Protein AF-A0A9Q0SZF5-F1 (afdb_monomer_lite)

Secondary structure (DSSP, 8-state):
-THHHH-TTHHHHHHHHHHHHHHHHHHHHHHT-------TTTTHHHHHHHHHHHHHHHHHHHHHHHHHTT-HHHHHHHHHHHHHHHHHHHHHHHHHHHHHHS--HHHHHHHHHHHHHHT-HHHHHHHHHHHTS-GGGS-HHHHHHHHHHT--S--

InterPro domains:
  IPR003864 CSC1/OSCA1-like, 7TM region [PF02714] (1-66)
  IPR045122 Calcium permeable stress-gated cation channel 1-like [PTHR13018] (1-139)

Organism: NCBI:txid2511006

Radius of gyration: 25.07 Å; chains: 1; bounding box: 50×32×69 Å

Foldseek 3Di:
DQCCVVPVVVVVVVVVVVVVVVVVVVVCVPPPDDDPDDLPCLCVLVVVVVVLVVVLVNLVVQLVVCVVVVNNVSSVVSVVVNVVSVVVNVVCCVPPVVVSVDDDPVVVVVVVVVCVVVVNVVVVVVCVVQVPPDPVPHDPVVVVVVVVVPDPPDD

Sequence (155 aa):
MVYAVVAPLLLPFLVGYFYLGYVVYVNQIEDVYETAYDTCGQYWPYVHHYIFIGIILMQITMIGLFGLKSKPSASIATIPLLLLTIMFNEYCKIRFLPTFRHYSVKDAVEHDEQDRNFGEMEINCENARIAYCQPTLQPPNFMASKSTSSQPLVS

pLDDT: mean 88.18, std 13.11, range [37.47, 98.06]

Structure (mmCIF, N/CA/C/O backbone):
data_AF-A0A9Q0SZF5-F1
#
_entry.id   AF-A0A9Q0SZF5-F1
#
loop_
_atom_site.group_PDB
_atom_site.id
_atom_site.type_symbol
_atom_site.label_atom_id
_atom_site.label_alt_id
_atom_site.label_comp_id
_atom_site.label_asym_id
_atom_site.label_entity_id
_atom_site.label_seq_id
_atom_site.pdbx_PDB_ins_code
_atom_site.Cartn_x
_atom_site.Cartn_y
_atom_site.Cartn_z
_atom_site.occupancy
_atom_site.B_iso_or_equiv
_atom_site.auth_seq_id
_atom_site.auth_comp_id
_atom_site.auth_asym_id
_atom_site.auth_atom_id
_atom_site.pdbx_PDB_model_num
ATOM 1 N N . MET A 1 1 ? -14.153 3.310 7.477 1.00 89.25 1 MET A N 1
ATOM 2 C CA . MET A 1 1 ? -13.682 2.674 8.729 1.00 89.25 1 MET A CA 1
ATOM 3 C C . MET A 1 1 ? -14.536 3.059 9.929 1.00 89.25 1 MET A C 1
ATOM 5 O O . MET A 1 1 ? -15.193 2.180 10.457 1.00 89.25 1 MET A O 1
ATOM 9 N N . VAL A 1 2 ? -14.649 4.342 10.295 1.00 92.50 2 VAL A N 1
ATOM 10 C CA . VAL A 1 2 ? -15.458 4.815 11.448 1.00 92.50 2 VAL A CA 1
ATOM 11 C C . VAL A 1 2 ? -16.880 4.222 11.509 1.00 92.50 2 VAL A C 1
ATOM 13 O O . VAL A 1 2 ? -17.267 3.630 12.515 1.00 92.50 2 VAL A O 1
ATOM 16 N N . TYR A 1 3 ? -17.648 4.308 10.417 1.00 92.25 3 TYR A N 1
ATOM 17 C CA . TYR A 1 3 ? -19.032 3.816 10.381 1.00 92.25 3 TYR A CA 1
ATOM 18 C C . TYR A 1 3 ? -19.181 2.292 10.459 1.00 92.25 3 TYR A C 1
ATOM 20 O O . TYR A 1 3 ? -20.285 1.826 10.718 1.00 92.25 3 TYR A O 1
ATOM 28 N N . ALA A 1 4 ? -18.106 1.513 10.303 1.00 91.50 4 ALA A N 1
ATOM 29 C CA . ALA A 1 4 ? -18.177 0.053 10.393 1.00 91.50 4 ALA A CA 1
ATOM 30 C C . ALA A 1 4 ? -18.668 -0.419 11.775 1.00 91.50 4 ALA A C 1
ATOM 32 O O . ALA A 1 4 ? -19.382 -1.411 11.866 1.00 91.50 4 ALA A O 1
ATOM 33 N N . VAL A 1 5 ? -18.330 0.321 12.840 1.00 87.06 5 VAL A N 1
ATOM 34 C CA . VAL A 1 5 ? -18.769 0.026 14.219 1.00 87.06 5 VAL A CA 1
ATOM 35 C C . VAL A 1 5 ? -20.175 0.563 14.496 1.00 87.06 5 VAL A C 1
ATOM 37 O O . VAL A 1 5 ? -20.917 -0.006 15.292 1.00 87.06 5 VAL A O 1
ATOM 40 N N . VAL A 1 6 ? -20.544 1.678 13.859 1.00 89.62 6 VAL A N 1
ATOM 41 C CA . VAL A 1 6 ? -21.807 2.387 14.124 1.00 89.62 6 VAL A CA 1
ATOM 42 C C . VAL A 1 6 ? -22.972 1.777 13.341 1.00 89.62 6 VAL A C 1
ATOM 44 O O . VAL A 1 6 ? -24.056 1.607 13.891 1.00 89.62 6 VAL A O 1
ATOM 47 N N . ALA A 1 7 ? -22.750 1.446 12.069 1.00 92.75 7 ALA A N 1
ATOM 48 C CA . ALA A 1 7 ? -23.762 0.982 11.127 1.00 92.75 7 ALA A CA 1
ATOM 49 C C . ALA A 1 7 ? -23.206 -0.186 10.285 1.00 92.75 7 ALA A C 1
ATOM 51 O O . ALA A 1 7 ? -22.838 0.003 9.123 1.00 92.75 7 ALA A O 1
ATOM 52 N N . PRO A 1 8 ? -23.144 -1.410 10.840 1.00 90.50 8 PRO A N 1
ATOM 53 C CA . PRO A 1 8 ? -22.522 -2.555 10.168 1.00 90.50 8 PRO A CA 1
ATOM 54 C C . PRO A 1 8 ? -23.247 -2.966 8.880 1.00 90.50 8 PRO A C 1
ATOM 56 O O . PRO A 1 8 ? -22.621 -3.495 7.966 1.00 90.50 8 PRO A O 1
ATOM 59 N N . LEU A 1 9 ? -24.545 -2.661 8.765 1.00 94.69 9 LEU A N 1
ATOM 60 C CA . LEU A 1 9 ? -25.339 -2.918 7.560 1.00 94.69 9 LEU A CA 1
ATOM 61 C C . LEU A 1 9 ? -24.834 -2.159 6.323 1.00 94.69 9 LEU A C 1
ATOM 63 O O . LEU A 1 9 ? -25.163 -2.559 5.216 1.00 94.69 9 LEU A O 1
ATOM 67 N N . LEU A 1 10 ? -24.015 -1.113 6.482 1.00 95.12 10 LEU A N 1
ATOM 68 C CA . LEU A 1 10 ? -23.400 -0.384 5.367 1.00 95.12 10 LEU A CA 1
ATOM 69 C C . LEU A 1 10 ? -22.269 -1.180 4.688 1.00 95.12 10 LEU A C 1
ATOM 71 O O . LEU A 1 10 ? -22.007 -0.987 3.502 1.00 95.12 10 LEU A O 1
ATOM 75 N N . LEU A 1 11 ? -21.608 -2.089 5.414 1.00 93.38 11 LEU A N 1
ATOM 76 C CA . LEU A 1 11 ? -20.483 -2.872 4.897 1.00 93.38 11 LEU A CA 1
ATOM 77 C C . LEU A 1 11 ? -20.829 -3.752 3.687 1.00 93.38 11 LEU A C 1
ATOM 79 O O . LEU A 1 11 ? -20.097 -3.652 2.705 1.00 93.38 11 LEU A O 1
ATOM 83 N N . PRO A 1 12 ? -21.900 -4.574 3.680 1.00 95.62 12 PRO A N 1
ATOM 84 C CA . PRO A 1 12 ? -22.223 -5.396 2.510 1.00 95.62 12 PRO A CA 1
ATOM 85 C C . PRO A 1 12 ? -22.488 -4.560 1.250 1.00 95.62 12 PRO A C 1
ATOM 87 O O . PRO A 1 12 ? -22.055 -4.950 0.168 1.00 95.62 12 PRO A O 1
ATOM 90 N N . PHE A 1 13 ? -23.110 -3.381 1.378 1.00 96.31 13 PHE A N 1
ATOM 91 C CA . PHE A 1 13 ? -23.296 -2.469 0.242 1.00 96.31 13 PHE A CA 1
ATOM 92 C C . PHE A 1 13 ? -21.961 -1.923 -0.279 1.00 96.31 13 PHE A C 1
ATOM 94 O O . PHE A 1 13 ? -21.744 -1.890 -1.488 1.00 96.31 13 PHE A O 1
ATOM 101 N N . LEU A 1 14 ? -21.041 -1.544 0.617 1.00 96.00 14 LEU A N 1
ATOM 102 C CA . LEU A 1 14 ? -19.696 -1.100 0.234 1.00 96.00 14 LEU A CA 1
ATOM 103 C C . LEU A 1 14 ? -18.894 -2.211 -0.445 1.00 96.00 14 LEU A C 1
ATOM 105 O O . LEU A 1 14 ? -18.210 -1.953 -1.429 1.00 96.00 14 LEU A O 1
ATOM 109 N N . VAL A 1 15 ? -18.976 -3.441 0.066 1.00 96.31 15 VAL A N 1
ATOM 110 C CA . VAL A 1 15 ? -18.305 -4.599 -0.538 1.00 96.31 15 VAL A CA 1
ATOM 111 C C . VAL A 1 15 ? -18.839 -4.842 -1.947 1.00 96.31 15 VAL A C 1
ATOM 113 O O . VAL A 1 15 ? -18.042 -4.994 -2.866 1.00 96.31 15 VAL A O 1
ATOM 116 N N . GLY A 1 16 ? -20.162 -4.800 -2.141 1.00 97.88 16 GLY A N 1
ATOM 117 C CA . GLY A 1 16 ? -20.767 -4.896 -3.472 1.00 97.88 16 GLY A CA 1
ATOM 118 C C . GLY A 1 16 ? -20.288 -3.790 -4.418 1.00 97.88 16 GLY A C 1
ATOM 119 O O . GLY A 1 16 ? -19.926 -4.073 -5.558 1.00 97.88 16 GLY A O 1
ATOM 120 N N . TYR A 1 17 ? -20.206 -2.549 -3.931 1.00 97.31 17 TYR A N 1
ATOM 121 C CA . TYR A 1 17 ? -19.671 -1.419 -4.693 1.00 97.31 17 TYR A CA 1
ATOM 122 C C . TYR A 1 17 ? -18.211 -1.637 -5.119 1.00 97.31 17 TYR A C 1
ATOM 124 O O . TYR A 1 17 ? -17.892 -1.506 -6.299 1.00 97.31 17 TYR A O 1
ATOM 132 N N . PHE A 1 18 ? -17.326 -2.008 -4.187 1.00 96.88 18 PHE A N 1
ATOM 133 C CA . PHE A 1 18 ? -15.916 -2.251 -4.502 1.00 96.88 18 PHE A CA 1
ATOM 134 C C . PHE A 1 18 ? -15.721 -3.464 -5.413 1.00 96.88 18 PHE A C 1
ATOM 136 O O . PHE A 1 18 ? -14.834 -3.434 -6.257 1.00 96.88 18 PHE A O 1
ATOM 143 N N . TYR A 1 19 ? -16.550 -4.501 -5.280 1.00 98.06 19 TYR A N 1
ATOM 144 C CA . TYR A 1 19 ? -16.503 -5.672 -6.153 1.00 98.06 19 TYR A CA 1
ATOM 145 C C . TYR A 1 19 ? -16.850 -5.317 -7.602 1.00 98.06 19 TYR A C 1
ATOM 147 O O . TYR A 1 19 ? -16.088 -5.634 -8.512 1.00 98.06 19 TYR A O 1
ATOM 155 N N . LEU A 1 20 ? -17.960 -4.607 -7.818 1.00 98.06 20 LEU A N 1
ATOM 156 C CA . LEU A 1 20 ? -18.336 -4.144 -9.156 1.00 98.06 20 LEU A CA 1
ATOM 157 C C . LEU A 1 20 ? -17.290 -3.180 -9.724 1.00 98.06 20 LEU A C 1
ATOM 159 O O . LEU A 1 20 ? -16.895 -3.317 -10.879 1.00 98.06 20 LEU A O 1
ATOM 163 N N . GLY A 1 21 ? -16.800 -2.251 -8.899 1.00 97.75 21 GLY A N 1
ATOM 164 C CA . GLY A 1 21 ? -15.722 -1.343 -9.279 1.00 97.75 21 GLY A CA 1
ATOM 165 C C . GLY A 1 21 ? -14.454 -2.087 -9.697 1.00 97.75 21 GLY A C 1
ATOM 166 O O . GLY A 1 21 ? -13.872 -1.744 -10.716 1.00 97.75 21 GLY A O 1
ATOM 167 N N . TYR A 1 22 ? -14.061 -3.135 -8.969 1.00 97.44 22 TYR A N 1
ATOM 168 C CA . TYR A 1 22 ? -12.905 -3.965 -9.307 1.00 97.44 22 TYR A CA 1
ATOM 169 C C . TYR A 1 22 ? -13.054 -4.629 -10.680 1.00 97.44 22 TYR A C 1
ATOM 171 O O . TYR A 1 22 ? -12.155 -4.500 -11.504 1.00 97.44 22 TYR A O 1
ATOM 179 N N . VAL A 1 23 ? -14.194 -5.275 -10.954 1.00 97.94 23 VAL A N 1
ATOM 180 C CA . VAL A 1 23 ? -14.441 -5.938 -12.248 1.00 97.94 23 VAL A CA 1
ATOM 181 C C . VAL A 1 23 ? -14.375 -4.936 -13.401 1.00 97.94 23 VAL A C 1
ATOM 183 O O . VAL A 1 23 ? -13.694 -5.182 -14.393 1.00 97.94 23 VAL A O 1
ATOM 186 N N . VAL A 1 24 ? -15.037 -3.785 -13.258 1.00 98.00 24 VAL A N 1
ATOM 187 C CA . VAL A 1 24 ? -15.032 -2.740 -14.292 1.00 98.00 24 VAL A CA 1
ATOM 188 C C . VAL A 1 24 ? -13.628 -2.174 -14.494 1.00 98.00 24 VAL A C 1
ATOM 190 O O . VAL A 1 24 ? -13.192 -2.021 -15.630 1.00 98.00 24 VAL A O 1
ATOM 193 N N . TYR A 1 25 ? -12.906 -1.880 -13.412 1.00 96.94 25 TYR A N 1
ATOM 194 C CA . TYR A 1 25 ? -11.594 -1.243 -13.499 1.00 96.94 25 TYR A CA 1
ATOM 195 C C . TYR A 1 25 ? -10.533 -2.177 -14.087 1.00 96.94 25 TYR A C 1
ATOM 197 O O . TYR A 1 25 ? -9.696 -1.724 -14.858 1.00 96.94 25 TYR A O 1
ATOM 205 N N . VAL A 1 26 ? -10.588 -3.479 -13.783 1.00 96.62 26 VAL A N 1
ATOM 206 C CA . VAL A 1 26 ? -9.716 -4.479 -14.422 1.00 96.62 26 VAL A CA 1
ATOM 207 C C . VAL A 1 26 ? -9.965 -4.520 -15.928 1.00 96.62 26 VAL A C 1
ATOM 209 O O . VAL A 1 26 ? -9.012 -4.407 -16.690 1.00 96.62 26 VAL A O 1
ATOM 212 N N . ASN A 1 27 ? -11.231 -4.573 -16.356 1.00 96.69 27 ASN A N 1
ATOM 213 C CA . ASN A 1 27 ? -11.565 -4.550 -17.781 1.00 96.69 27 ASN A CA 1
ATOM 214 C C . ASN A 1 27 ? -11.077 -3.260 -18.457 1.00 96.69 27 ASN A C 1
ATOM 216 O O . ASN A 1 27 ? -10.625 -3.277 -19.593 1.00 96.69 27 ASN A O 1
ATOM 220 N N . GLN A 1 28 ? -11.175 -2.116 -17.779 1.00 96.62 28 GLN A N 1
ATOM 221 C CA . GLN A 1 28 ? -10.691 -0.853 -18.334 1.00 96.62 28 GLN A CA 1
ATOM 222 C C . GLN A 1 28 ? -9.164 -0.800 -18.430 1.00 96.62 28 GLN A C 1
ATOM 224 O O . GLN A 1 28 ? -8.654 -0.238 -19.392 1.00 96.62 28 GLN A O 1
ATOM 229 N N . ILE A 1 29 ? -8.439 -1.362 -17.457 1.00 94.56 29 ILE A N 1
ATOM 230 C CA . ILE A 1 29 ? -6.974 -1.468 -17.518 1.00 94.56 29 ILE A CA 1
ATOM 231 C C . ILE A 1 29 ? -6.540 -2.342 -18.698 1.00 94.56 29 ILE A C 1
ATOM 233 O O . ILE A 1 29 ? -5.541 -2.026 -19.332 1.00 94.56 29 ILE A O 1
ATOM 237 N N . GLU A 1 30 ? -7.271 -3.419 -18.986 1.00 93.88 30 GLU A N 1
ATOM 238 C CA . GLU A 1 30 ? -6.937 -4.340 -20.075 1.00 93.88 30 GLU A CA 1
ATOM 239 C C . GLU A 1 30 ? -7.272 -3.761 -21.458 1.00 93.88 30 GLU A C 1
ATOM 241 O O . GLU A 1 30 ? -6.426 -3.781 -22.349 1.00 93.88 30 GLU A O 1
ATOM 246 N N . ASP A 1 31 ? -8.472 -3.196 -21.625 1.00 94.75 31 ASP A N 1
ATOM 247 C CA . ASP A 1 31 ? -8.993 -2.848 -22.954 1.00 94.75 31 ASP A CA 1
ATOM 248 C C . ASP A 1 31 ? -8.835 -1.368 -23.340 1.00 94.75 31 ASP A C 1
ATOM 250 O O . ASP A 1 31 ? -8.931 -1.025 -24.519 1.00 94.75 31 ASP A O 1
ATOM 254 N N . VAL A 1 32 ? -8.689 -0.457 -22.368 1.00 95.62 32 VAL A N 1
ATOM 255 C CA . VAL A 1 32 ? -8.882 0.988 -22.611 1.00 95.62 32 VAL A CA 1
ATOM 256 C C . VAL A 1 32 ? -7.720 1.852 -22.130 1.00 95.62 32 VAL A C 1
ATOM 258 O O . VAL A 1 32 ? -7.338 2.797 -22.821 1.00 95.62 32 VAL A O 1
ATOM 261 N N . TYR A 1 33 ? -7.184 1.604 -20.935 1.00 93.38 33 TYR A N 1
ATOM 262 C CA . TYR A 1 33 ? -6.186 2.482 -20.333 1.00 93.38 33 TYR A CA 1
ATOM 263 C C . TYR A 1 33 ? -4.765 2.120 -20.762 1.00 93.38 33 TYR A C 1
ATOM 265 O O . TYR A 1 33 ? -4.243 1.065 -20.419 1.00 93.38 33 TYR A O 1
ATOM 273 N N . GLU A 1 34 ? -4.092 3.060 -21.422 1.00 90.50 34 GLU A N 1
ATOM 274 C CA . GLU A 1 34 ? -2.663 2.955 -21.707 1.00 90.50 34 GLU A CA 1
ATOM 275 C C . GLU A 1 34 ? -1.835 3.485 -20.525 1.00 90.50 34 GLU A C 1
ATOM 277 O O . GLU A 1 34 ? -2.034 4.604 -20.037 1.00 90.50 34 GLU A O 1
ATOM 282 N N . THR A 1 35 ? -0.880 2.682 -20.051 1.00 86.56 35 THR A N 1
ATOM 283 C CA . THR A 1 35 ? -0.005 3.067 -18.936 1.00 86.56 35 THR A CA 1
ATOM 284 C C . THR A 1 35 ? 1.167 3.895 -19.457 1.00 86.56 35 THR A C 1
ATOM 286 O O . THR A 1 35 ? 2.179 3.357 -19.890 1.00 86.56 35 THR A O 1
ATOM 289 N N . ALA A 1 36 ? 1.045 5.223 -19.396 1.00 88.06 36 ALA A N 1
ATOM 290 C CA . ALA A 1 36 ? 2.096 6.137 -19.857 1.00 88.06 36 ALA A CA 1
ATOM 291 C C . ALA A 1 36 ? 3.349 6.149 -18.957 1.00 88.06 36 ALA A C 1
ATOM 293 O O . ALA A 1 36 ? 4.446 6.460 -19.421 1.00 88.06 36 ALA A O 1
ATOM 294 N N . TYR A 1 37 ? 3.186 5.835 -17.668 1.00 88.94 37 TYR A N 1
ATOM 295 C CA . TYR A 1 37 ? 4.267 5.832 -16.684 1.00 88.94 37 TYR A CA 1
ATOM 296 C C . TYR A 1 37 ? 4.134 4.637 -15.750 1.00 88.94 37 TYR A C 1
ATOM 298 O O . TYR A 1 37 ? 3.103 4.477 -15.094 1.00 88.94 37 TYR A O 1
ATOM 306 N N . ASP A 1 38 ? 5.202 3.853 -15.635 1.00 87.81 38 ASP A N 1
ATOM 307 C CA . ASP A 1 38 ? 5.317 2.842 -14.592 1.00 87.81 38 ASP A CA 1
ATOM 308 C C . ASP A 1 38 ? 6.021 3.439 -13.367 1.00 87.81 38 ASP A C 1
ATOM 310 O O . ASP A 1 38 ? 7.089 4.044 -13.458 1.00 87.81 38 ASP A O 1
ATOM 314 N N . THR A 1 39 ? 5.381 3.302 -12.210 1.00 88.25 39 THR A N 1
ATOM 315 C CA . THR A 1 39 ? 5.876 3.810 -10.922 1.00 88.25 39 THR A CA 1
ATOM 316 C C . THR A 1 39 ? 6.280 2.678 -9.984 1.00 88.25 39 THR A C 1
ATOM 318 O O . THR A 1 39 ? 6.638 2.942 -8.837 1.00 88.25 39 THR A O 1
ATOM 321 N N . CYS A 1 40 ? 6.195 1.419 -10.429 1.00 89.56 40 CYS A N 1
ATOM 322 C CA . CYS A 1 40 ? 6.602 0.224 -9.689 1.00 89.56 40 CYS A CA 1
ATOM 323 C C . CYS A 1 40 ? 6.029 0.158 -8.258 1.00 89.56 40 CYS 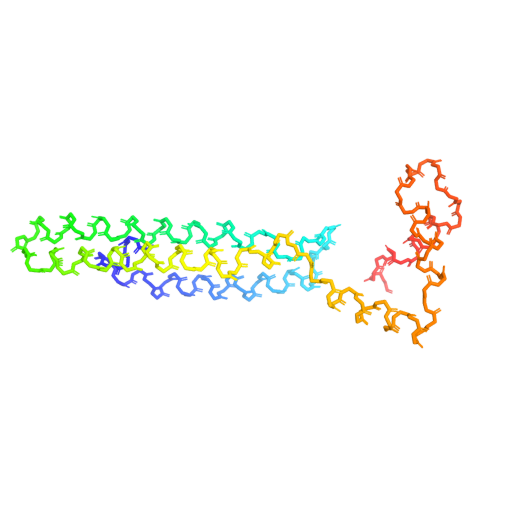A C 1
ATOM 325 O O . CYS A 1 40 ? 6.701 -0.254 -7.313 1.00 89.56 40 CYS A O 1
ATOM 327 N N . GLY A 1 41 ? 4.789 0.623 -8.063 1.00 90.56 41 GLY A N 1
ATOM 328 C CA . GLY A 1 41 ? 4.115 0.574 -6.763 1.00 90.56 41 GLY A CA 1
ATOM 329 C C . GLY A 1 41 ? 4.612 1.587 -5.721 1.00 90.56 41 GLY A C 1
ATOM 330 O O . GLY A 1 41 ? 4.252 1.469 -4.548 1.00 90.56 41 GLY A O 1
ATOM 331 N N . GLN A 1 42 ? 5.369 2.619 -6.113 1.00 91.88 42 GLN A N 1
ATOM 332 C CA . GLN A 1 42 ? 5.859 3.672 -5.205 1.00 91.88 42 GLN A CA 1
ATOM 333 C C . GLN A 1 42 ? 4.750 4.409 -4.430 1.00 91.88 42 GLN A C 1
ATOM 335 O O . GLN A 1 42 ? 5.013 4.996 -3.380 1.00 91.88 42 GLN A O 1
ATOM 340 N N . TYR A 1 43 ? 3.501 4.360 -4.903 1.00 93.06 43 TYR A N 1
ATOM 341 C CA . TYR A 1 43 ? 2.348 4.947 -4.215 1.00 93.06 43 TYR A CA 1
ATOM 342 C C . TYR A 1 43 ? 1.827 4.113 -3.032 1.00 93.06 43 TYR A C 1
ATOM 344 O O . TYR A 1 43 ? 1.113 4.641 -2.175 1.00 93.06 43 TYR A O 1
ATOM 352 N N . TRP A 1 44 ? 2.196 2.833 -2.928 1.00 94.50 44 TRP A N 1
ATOM 353 C CA . TRP A 1 44 ? 1.692 1.933 -1.888 1.00 94.50 44 TRP A CA 1
ATOM 354 C C . TRP A 1 44 ? 1.940 2.423 -0.448 1.00 94.50 44 TRP A C 1
ATOM 356 O O . TRP A 1 44 ? 0.997 2.405 0.350 1.00 94.50 44 TRP A O 1
ATOM 366 N N . PRO A 1 45 ? 3.131 2.944 -0.084 1.00 94.88 45 PRO A N 1
ATOM 367 C CA . PRO A 1 45 ? 3.365 3.502 1.247 1.00 94.88 45 PRO A CA 1
ATOM 368 C C . PRO A 1 45 ? 2.419 4.653 1.612 1.00 94.88 45 PRO A C 1
ATOM 370 O O . PRO A 1 45 ? 2.043 4.791 2.778 1.00 94.88 45 PRO A O 1
ATOM 373 N N . TYR A 1 46 ? 2.005 5.461 0.631 1.00 95.06 46 TYR A N 1
ATOM 374 C CA . TYR A 1 46 ? 1.054 6.552 0.843 1.00 95.06 46 TYR A CA 1
ATOM 375 C C . TYR A 1 46 ? -0.353 6.009 1.093 1.00 95.06 46 TYR A C 1
ATOM 377 O O . TYR A 1 46 ? -0.998 6.400 2.064 1.00 95.06 46 TYR A O 1
ATOM 385 N N . VAL A 1 47 ? -0.810 5.055 0.275 1.00 96.19 47 VAL A N 1
ATOM 386 C CA . VAL A 1 47 ? -2.104 4.381 0.474 1.00 96.19 47 VAL A CA 1
ATOM 387 C C . VAL A 1 47 ? -2.156 3.718 1.854 1.00 96.19 47 VAL A C 1
ATOM 389 O O . VAL A 1 47 ? -3.094 3.948 2.619 1.00 96.19 47 VAL A O 1
ATOM 392 N N . HIS A 1 48 ? -1.110 2.974 2.220 1.00 95.50 48 HIS A N 1
ATOM 393 C CA . HIS A 1 48 ? -0.968 2.356 3.538 1.00 95.50 48 HIS A CA 1
ATOM 394 C C . HIS A 1 48 ? -1.049 3.391 4.672 1.00 95.50 48 HIS A C 1
ATOM 396 O O . HIS A 1 48 ? -1.767 3.188 5.652 1.00 95.50 48 HIS A O 1
ATOM 402 N N . HIS A 1 49 ? -0.360 4.528 4.540 1.00 95.19 49 HIS A N 1
ATOM 403 C CA . HIS A 1 49 ? -0.412 5.610 5.522 1.00 95.19 49 HIS A CA 1
ATOM 404 C C . HIS A 1 49 ? -1.843 6.125 5.754 1.00 95.19 49 HIS A C 1
ATOM 406 O O . HIS A 1 49 ? -2.272 6.241 6.905 1.00 95.19 49 HIS A O 1
ATOM 412 N N . TYR A 1 50 ? -2.610 6.367 4.687 1.00 96.25 50 TYR A N 1
ATOM 413 C CA . TYR A 1 50 ? -3.998 6.827 4.804 1.00 96.25 50 TYR A CA 1
ATOM 414 C C . TYR A 1 50 ? -4.937 5.767 5.389 1.00 96.25 50 TYR A C 1
ATOM 416 O O . TYR A 1 50 ? -5.825 6.111 6.174 1.00 96.25 50 TYR A O 1
ATOM 424 N N . ILE A 1 51 ? -4.723 4.483 5.081 1.00 96.19 51 ILE A N 1
ATOM 425 C CA . ILE A 1 51 ? -5.466 3.381 5.713 1.00 96.19 51 ILE A CA 1
ATOM 426 C C . ILE A 1 51 ? -5.250 3.407 7.232 1.00 96.19 51 ILE A C 1
ATOM 428 O O . ILE A 1 51 ? -6.223 3.367 7.989 1.00 96.19 51 ILE A O 1
ATOM 432 N N . PHE A 1 52 ? -4.003 3.553 7.690 1.00 96.00 52 PHE A N 1
ATOM 433 C CA . PHE A 1 52 ? -3.689 3.634 9.120 1.00 96.00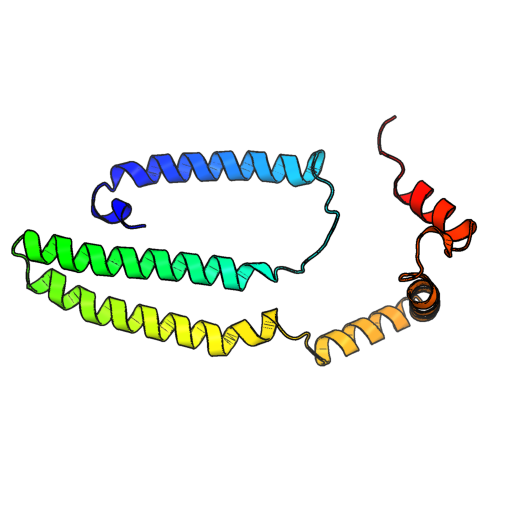 52 PHE A CA 1
ATOM 434 C C . PHE A 1 52 ? -4.284 4.862 9.800 1.00 96.00 52 PHE A C 1
ATOM 436 O O . PHE A 1 52 ? -4.833 4.733 10.894 1.00 96.00 52 PHE A O 1
ATOM 443 N N . ILE A 1 53 ? -4.246 6.032 9.155 1.00 96.00 53 ILE A N 1
ATOM 444 C CA . ILE A 1 53 ? -4.951 7.221 9.656 1.00 96.00 53 ILE A CA 1
ATOM 445 C C . ILE A 1 53 ? -6.445 6.913 9.826 1.00 96.00 53 ILE A C 1
ATOM 447 O O . ILE A 1 53 ? -7.023 7.215 10.869 1.00 96.00 53 ILE A O 1
ATOM 451 N N . GLY A 1 54 ? -7.067 6.255 8.844 1.00 95.94 54 GLY A N 1
ATOM 452 C CA . GLY A 1 54 ? -8.471 5.850 8.911 1.00 95.94 54 GLY A CA 1
ATOM 453 C C . GLY A 1 54 ? -8.789 4.893 10.068 1.00 95.94 54 GLY A C 1
ATOM 454 O O . GLY A 1 54 ? -9.845 5.025 10.693 1.00 95.94 54 GLY A O 1
ATOM 455 N N . ILE A 1 55 ? -7.887 3.956 10.379 1.00 96.06 55 ILE A N 1
ATOM 456 C CA . ILE A 1 55 ? -8.016 3.028 11.516 1.00 96.06 55 ILE A CA 1
ATOM 457 C C . ILE A 1 55 ? -7.851 3.770 12.850 1.00 96.06 55 ILE A C 1
ATOM 459 O O . ILE A 1 55 ? -8.663 3.585 13.756 1.00 96.06 55 ILE A O 1
ATOM 463 N N . ILE A 1 56 ? -6.854 4.649 12.968 1.00 95.75 56 ILE A N 1
ATOM 464 C CA . ILE A 1 56 ? -6.625 5.457 14.176 1.00 95.75 56 ILE A CA 1
ATOM 465 C C . ILE A 1 56 ? -7.845 6.341 14.465 1.00 95.75 56 ILE A C 1
ATOM 467 O O . ILE A 1 56 ? -8.348 6.360 15.589 1.00 95.75 56 ILE A O 1
ATOM 471 N N . LEU A 1 57 ? -8.389 7.011 13.444 1.00 95.75 57 LEU A N 1
ATOM 472 C CA . LEU A 1 57 ? -9.614 7.805 13.575 1.00 95.75 57 LEU A CA 1
ATOM 473 C C . LEU A 1 57 ? -10.814 6.949 14.012 1.00 95.75 57 LEU A C 1
ATOM 475 O O . LEU A 1 57 ? -11.602 7.375 14.859 1.00 95.75 57 LEU A O 1
ATOM 479 N N . MET A 1 58 ? -10.948 5.728 13.486 1.00 95.44 58 MET A N 1
ATOM 480 C CA . MET A 1 58 ? -11.975 4.772 13.920 1.00 95.44 58 MET A CA 1
ATOM 481 C C . MET A 1 58 ? -11.819 4.391 15.399 1.00 95.44 58 MET A C 1
ATOM 483 O O . MET A 1 58 ? -12.810 4.344 16.120 1.00 95.44 58 MET A O 1
ATOM 487 N N . GLN A 1 59 ? -10.601 4.159 15.883 1.00 95.00 59 GLN A N 1
ATOM 488 C CA . GLN A 1 59 ? -10.363 3.799 17.284 1.00 95.00 59 GLN A CA 1
ATOM 489 C C . GLN A 1 59 ? -10.608 4.979 18.235 1.00 95.00 59 GLN A C 1
ATOM 491 O O . GLN A 1 59 ? -11.253 4.799 19.267 1.00 95.00 59 GLN A O 1
ATOM 496 N N . ILE A 1 60 ? -10.189 6.197 17.869 1.00 93.81 60 ILE A N 1
ATOM 497 C CA . ILE A 1 60 ? -10.462 7.421 18.648 1.00 93.81 60 ILE A CA 1
ATOM 498 C C . ILE A 1 60 ? -11.973 7.671 18.754 1.00 93.81 60 ILE A C 1
ATOM 500 O O . ILE A 1 60 ? -12.500 7.904 19.842 1.00 93.81 60 ILE A O 1
ATOM 504 N N . THR A 1 61 ? -12.693 7.582 17.634 1.00 93.44 61 THR A N 1
ATOM 505 C CA . THR A 1 61 ? -14.157 7.741 17.628 1.00 93.44 61 THR A CA 1
ATOM 506 C C . THR A 1 61 ? -14.860 6.629 18.408 1.00 93.44 61 THR A C 1
ATOM 508 O O . THR A 1 61 ? -15.848 6.900 19.089 1.00 93.44 61 THR A O 1
ATOM 511 N N . MET A 1 62 ? -14.333 5.402 18.390 1.00 91.75 62 MET A N 1
ATOM 512 C CA . MET A 1 62 ? -14.855 4.279 19.171 1.00 91.75 62 MET A CA 1
ATOM 513 C C . MET A 1 62 ? -14.684 4.478 20.687 1.00 91.75 62 MET A C 1
ATOM 515 O O . MET A 1 62 ? -15.626 4.216 21.435 1.00 91.75 62 MET A O 1
ATOM 519 N N . ILE A 1 63 ? -13.541 5.013 21.138 1.00 91.62 63 ILE A N 1
ATOM 520 C CA . ILE A 1 63 ? -13.324 5.429 22.538 1.00 91.62 63 ILE A CA 1
ATOM 521 C C . ILE A 1 63 ? -14.395 6.447 22.950 1.00 91.62 63 ILE A C 1
ATOM 523 O O . ILE A 1 63 ? -15.081 6.254 23.956 1.00 91.62 63 ILE A O 1
ATOM 527 N N . GLY A 1 64 ? -14.605 7.488 22.134 1.00 89.38 64 GLY A N 1
ATOM 528 C CA . GLY A 1 64 ? -15.646 8.491 22.378 1.00 89.38 64 GLY A CA 1
ATOM 529 C C . GLY A 1 64 ? -17.053 7.885 22.445 1.00 89.38 64 GLY A C 1
ATOM 530 O O . GLY A 1 64 ? -17.813 8.165 23.372 1.00 89.38 64 GLY A O 1
ATOM 531 N N . LEU A 1 65 ? -17.391 6.993 21.510 1.00 90.50 65 LEU A N 1
ATOM 532 C CA . LEU A 1 65 ? -18.703 6.347 21.437 1.00 90.50 65 LEU A CA 1
ATOM 533 C C . LEU A 1 65 ? -18.992 5.451 22.653 1.00 90.50 65 LEU A C 1
ATOM 535 O O . LEU A 1 65 ? -20.104 5.476 23.185 1.00 90.50 65 LEU A O 1
ATOM 539 N N . PHE A 1 66 ? -18.018 4.654 23.101 1.00 89.44 66 PHE A N 1
ATOM 540 C CA . PHE A 1 66 ? -18.181 3.787 24.273 1.00 89.44 66 PHE A CA 1
ATOM 541 C C . PHE A 1 66 ? -18.190 4.564 25.590 1.00 89.44 66 PHE A C 1
ATOM 543 O O . PHE A 1 66 ? -18.946 4.195 26.495 1.00 89.44 66 PHE A O 1
ATOM 550 N N . GLY A 1 67 ? -17.424 5.656 25.676 1.00 86.50 67 GLY A N 1
ATOM 551 C CA . GLY A 1 67 ? -17.487 6.597 26.793 1.00 86.50 67 GLY A CA 1
ATOM 552 C C . GLY A 1 67 ? -18.882 7.208 26.945 1.00 86.50 67 GLY A C 1
ATOM 553 O O . GLY A 1 67 ? -19.464 7.151 28.026 1.00 86.50 67 GLY A O 1
ATOM 554 N N . LEU A 1 68 ? -19.468 7.692 25.842 1.00 88.94 68 LEU A N 1
ATOM 555 C CA . LEU A 1 68 ? -20.825 8.254 25.826 1.00 88.94 68 LEU A CA 1
ATOM 556 C C . LEU A 1 68 ? -21.915 7.218 26.138 1.00 88.94 68 LEU A C 1
ATOM 558 O O . LEU A 1 68 ? -22.921 7.552 26.753 1.00 88.94 68 LEU A O 1
ATOM 562 N N . LYS A 1 69 ? -21.721 5.951 25.752 1.00 87.50 69 LYS A N 1
ATOM 563 C CA . LYS A 1 69 ? -22.649 4.846 26.063 1.00 87.50 69 LYS A CA 1
ATOM 564 C C . LYS A 1 69 ? -22.496 4.274 27.481 1.00 87.50 69 LYS A C 1
ATOM 566 O O . LYS A 1 69 ? -23.032 3.200 27.750 1.00 87.50 69 LYS A O 1
ATOM 571 N N . SER A 1 70 ? -21.760 4.946 28.371 1.00 83.50 70 SER A N 1
ATOM 572 C CA . SER A 1 70 ? -21.508 4.515 29.756 1.00 83.50 70 SER A CA 1
ATOM 573 C C . SER A 1 70 ? -20.950 3.087 29.864 1.00 83.50 70 SER A C 1
ATOM 575 O O . SER A 1 70 ? -21.247 2.362 30.813 1.00 83.50 70 SER A O 1
ATOM 577 N N . LYS A 1 71 ? -20.116 2.671 28.899 1.00 85.25 71 LYS A N 1
ATOM 578 C CA . LYS A 1 71 ? -19.396 1.385 28.917 1.00 85.25 71 LYS A CA 1
ATOM 579 C C . LYS A 1 71 ? -17.887 1.619 29.075 1.00 85.25 71 LYS A C 1
ATOM 581 O O . LYS A 1 71 ? -17.136 1.458 28.109 1.00 85.25 71 LYS A O 1
ATOM 586 N N . PRO A 1 72 ? -17.415 1.982 30.285 1.00 80.94 72 PRO A N 1
ATOM 587 C CA . PRO A 1 72 ? -16.018 2.355 30.507 1.00 80.94 72 PRO A CA 1
ATOM 588 C C . PRO A 1 72 ? -15.047 1.196 30.253 1.00 80.94 72 PRO A C 1
ATOM 590 O O . PRO A 1 72 ? -13.955 1.424 29.742 1.00 80.94 72 PRO A O 1
ATOM 593 N N . SER A 1 73 ? -15.454 -0.051 30.514 1.00 87.31 73 SER A N 1
ATOM 594 C CA . SER A 1 73 ? -14.625 -1.234 30.246 1.00 87.31 73 SER A CA 1
ATOM 595 C C . SER A 1 73 ? -14.257 -1.374 28.765 1.00 87.31 73 SER A C 1
ATOM 597 O O . SER A 1 73 ? -13.096 -1.615 28.441 1.00 87.31 73 SER A O 1
ATOM 599 N N . ALA A 1 74 ? -15.214 -1.156 27.858 1.00 86.38 74 ALA A N 1
ATOM 600 C CA . ALA A 1 74 ? -14.992 -1.224 26.413 1.00 86.38 74 ALA A CA 1
ATOM 601 C C . ALA A 1 74 ? -14.110 -0.070 25.908 1.00 86.38 74 ALA A C 1
ATOM 603 O O . ALA A 1 74 ? -13.238 -0.269 25.062 1.00 86.38 74 ALA A O 1
ATOM 604 N N . SER A 1 75 ? -14.291 1.130 26.466 1.00 87.75 75 SER A N 1
ATOM 605 C CA . SER A 1 75 ? -13.440 2.283 26.159 1.00 87.75 75 SER A CA 1
ATOM 606 C C . SER A 1 75 ? -11.987 2.033 26.575 1.00 87.75 75 SER A C 1
ATOM 608 O O . SER A 1 75 ? -11.074 2.262 25.785 1.00 87.75 75 SER A O 1
ATOM 610 N N . ILE A 1 76 ? -11.764 1.512 27.786 1.00 89.62 76 ILE A N 1
ATOM 611 C CA . ILE A 1 76 ? -10.421 1.210 28.300 1.00 89.62 76 ILE A CA 1
ATOM 612 C C . ILE A 1 76 ? -9.761 0.098 27.476 1.00 89.62 76 ILE A C 1
ATOM 614 O O . ILE A 1 76 ? -8.598 0.228 27.109 1.00 89.62 76 ILE A O 1
ATOM 618 N N . ALA A 1 77 ? -10.507 -0.945 27.100 1.00 91.12 77 ALA A N 1
ATOM 619 C CA . ALA A 1 77 ? -10.004 -2.025 26.247 1.00 91.12 77 ALA A CA 1
ATOM 620 C C . ALA A 1 77 ? -9.570 -1.553 24.843 1.00 91.12 77 ALA A C 1
A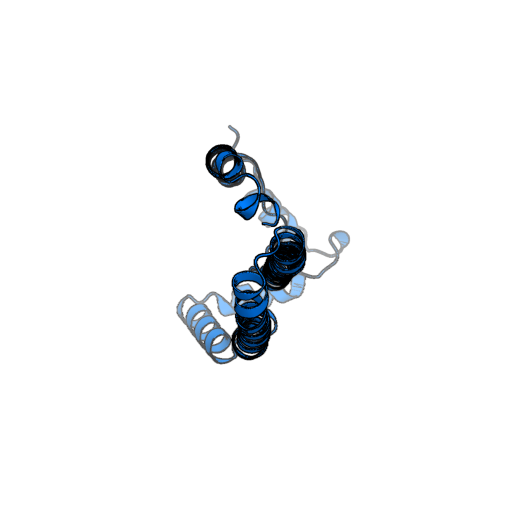TOM 622 O O . ALA A 1 77 ? -8.754 -2.204 24.194 1.00 91.12 77 ALA A O 1
ATOM 623 N N . THR A 1 78 ? -10.074 -0.406 24.380 1.00 90.81 78 THR A N 1
ATOM 624 C CA . THR A 1 78 ? -9.706 0.171 23.078 1.00 90.81 78 THR A CA 1
ATOM 625 C C . THR A 1 78 ? -8.345 0.882 23.113 1.00 90.81 78 THR A C 1
ATOM 627 O O . THR A 1 78 ? -7.691 1.013 22.081 1.00 90.81 78 THR A O 1
ATOM 630 N N . ILE A 1 79 ? -7.867 1.305 24.289 1.00 90.88 79 ILE A N 1
ATOM 631 C CA . ILE A 1 79 ? -6.593 2.029 24.427 1.00 90.88 79 ILE A CA 1
ATOM 632 C C . ILE A 1 79 ? -5.383 1.137 24.075 1.00 90.88 79 ILE A C 1
ATOM 634 O O . ILE A 1 79 ? -4.573 1.559 23.246 1.00 90.88 79 ILE A O 1
ATOM 638 N N . PRO A 1 80 ? -5.253 -0.104 24.598 1.00 94.00 80 PRO A N 1
ATOM 639 C CA . PRO A 1 80 ? -4.201 -1.025 24.162 1.00 94.00 80 PRO A CA 1
ATOM 640 C C . PRO A 1 80 ? -4.243 -1.307 22.659 1.00 94.00 80 PRO A C 1
ATOM 642 O O . PRO A 1 80 ? -3.197 -1.402 22.023 1.00 94.00 80 PRO A O 1
ATOM 645 N N . LEU A 1 81 ? -5.443 -1.398 22.076 1.00 93.38 81 LEU A N 1
ATOM 646 C CA . LEU A 1 81 ? -5.616 -1.635 20.644 1.00 93.38 81 LEU A CA 1
ATOM 647 C C . LEU A 1 81 ? -5.044 -0.482 19.803 1.00 93.38 81 LEU A C 1
ATOM 649 O O . LEU A 1 81 ? -4.378 -0.726 18.794 1.00 93.38 81 LEU A O 1
ATOM 653 N N . LEU A 1 82 ? -5.247 0.763 20.242 1.00 94.56 82 LEU A N 1
ATOM 654 C CA . LEU A 1 82 ? -4.667 1.943 19.600 1.00 94.56 82 LEU A CA 1
ATOM 655 C C . LEU A 1 82 ? -3.137 1.938 19.671 1.00 94.56 82 LEU A C 1
ATOM 657 O O . LEU A 1 82 ? -2.474 2.165 18.659 1.00 94.56 82 LEU A O 1
ATOM 661 N N . LEU A 1 83 ? -2.571 1.603 20.833 1.00 95.56 83 LEU A N 1
ATOM 662 C CA . LEU A 1 83 ? -1.119 1.488 20.996 1.00 95.56 83 LEU A CA 1
ATOM 663 C C . LEU A 1 83 ? -0.526 0.397 20.099 1.00 95.56 83 LEU A C 1
ATOM 665 O O . LEU A 1 83 ? 0.457 0.649 19.404 1.00 95.56 83 LEU A O 1
ATOM 669 N N . LEU A 1 84 ? -1.149 -0.785 20.053 1.00 96.38 84 LEU A N 1
ATOM 670 C CA . LEU A 1 84 ? -0.728 -1.875 19.169 1.00 96.38 84 LEU A CA 1
ATOM 671 C C . LEU A 1 84 ? -0.785 -1.468 17.694 1.00 96.38 84 LEU A C 1
ATOM 673 O O . LEU A 1 84 ? 0.116 -1.806 16.934 1.00 96.38 84 LEU A O 1
ATOM 677 N N . THR A 1 85 ? -1.803 -0.702 17.296 1.00 96.25 85 THR A N 1
ATOM 678 C CA . THR A 1 85 ? -1.946 -0.210 15.918 1.00 96.25 85 THR A CA 1
ATOM 679 C C . THR A 1 85 ? -0.807 0.740 15.546 1.00 96.25 85 THR A C 1
ATOM 681 O O . THR A 1 85 ? -0.220 0.609 14.473 1.00 96.25 85 THR A O 1
ATOM 684 N N . ILE A 1 86 ? -0.447 1.668 16.437 1.00 95.81 86 ILE A N 1
ATOM 685 C CA . ILE A 1 86 ? 0.679 2.586 16.219 1.00 95.81 86 ILE A CA 1
ATOM 686 C C . ILE A 1 86 ? 1.998 1.808 16.163 1.00 95.81 86 ILE A C 1
ATOM 688 O O . ILE A 1 86 ? 2.788 2.006 15.242 1.00 95.81 86 ILE A O 1
ATOM 692 N N . MET A 1 87 ? 2.215 0.886 17.103 1.00 96.94 87 MET A N 1
ATOM 693 C CA . MET A 1 87 ? 3.428 0.070 17.153 1.00 96.94 87 MET A CA 1
ATOM 694 C C . MET A 1 87 ? 3.587 -0.786 15.889 1.00 96.94 87 MET A C 1
ATOM 696 O O . MET A 1 87 ? 4.679 -0.875 15.331 1.00 96.94 87 MET A O 1
ATOM 700 N N . PHE A 1 88 ? 2.491 -1.366 15.398 1.00 95.75 88 PHE A N 1
ATOM 701 C CA . PHE A 1 88 ? 2.478 -2.136 14.160 1.00 95.75 88 PHE A CA 1
ATOM 702 C C . PHE A 1 88 ? 2.776 -1.264 12.931 1.00 95.75 88 PHE A C 1
ATOM 704 O O . PHE A 1 88 ? 3.570 -1.666 12.086 1.00 95.75 88 PHE A O 1
ATOM 711 N N . ASN A 1 89 ? 2.233 -0.043 12.855 1.00 96.06 89 ASN A N 1
ATOM 712 C CA . ASN A 1 89 ? 2.564 0.900 11.782 1.00 96.06 89 ASN A CA 1
ATOM 713 C C . ASN A 1 89 ? 4.064 1.225 11.742 1.00 96.06 89 ASN A C 1
ATOM 715 O O . ASN A 1 89 ? 4.677 1.199 10.676 1.00 96.06 89 ASN A O 1
ATOM 719 N N . GLU A 1 90 ? 4.667 1.515 12.898 1.00 96.12 90 GLU A N 1
ATOM 720 C CA . GLU A 1 90 ? 6.102 1.807 12.979 1.00 96.12 90 GLU A CA 1
ATOM 721 C C . GLU A 1 90 ? 6.950 0.586 12.618 1.00 96.12 90 GLU A C 1
ATOM 723 O O . GLU A 1 90 ? 7.903 0.705 11.848 1.00 96.12 90 GLU A O 1
ATOM 728 N N . TYR A 1 91 ? 6.552 -0.607 13.067 1.00 96.56 91 TYR A N 1
ATOM 729 C CA . TYR A 1 91 ? 7.187 -1.851 12.641 1.00 96.56 91 TYR A CA 1
ATOM 730 C C . TYR A 1 91 ? 7.139 -2.025 11.114 1.00 96.56 91 TYR A C 1
ATOM 732 O O . TYR A 1 91 ? 8.168 -2.288 10.488 1.00 96.56 91 TYR A O 1
ATOM 740 N N . CYS A 1 92 ? 5.974 -1.813 10.493 1.00 95.31 92 CYS A N 1
ATOM 741 C CA . CYS A 1 92 ? 5.816 -1.902 9.044 1.00 95.31 92 CYS A CA 1
ATOM 742 C C . CYS A 1 92 ? 6.689 -0.886 8.302 1.00 95.31 92 CYS A C 1
ATOM 744 O O . CYS A 1 92 ? 7.319 -1.235 7.303 1.00 95.31 92 CYS A O 1
ATOM 746 N N . LYS A 1 93 ? 6.777 0.354 8.794 1.00 93.94 93 LYS A N 1
ATOM 747 C CA . LYS A 1 93 ? 7.650 1.376 8.205 1.00 93.94 93 LYS A CA 1
ATOM 748 C C . LYS A 1 93 ? 9.115 0.964 8.273 1.00 93.94 93 LYS A C 1
ATOM 750 O O . LYS A 1 93 ? 9.793 1.005 7.255 1.00 93.94 93 LYS A O 1
ATOM 755 N N . ILE A 1 94 ? 9.596 0.534 9.438 1.00 95.12 94 ILE A N 1
ATOM 756 C CA . ILE A 1 94 ? 10.998 0.129 9.615 1.00 95.12 94 ILE A CA 1
ATOM 757 C C . ILE A 1 94 ? 11.329 -1.067 8.715 1.00 95.12 94 ILE A C 1
ATOM 759 O O . ILE A 1 94 ? 12.397 -1.110 8.108 1.00 95.12 94 ILE A O 1
ATOM 763 N N . ARG A 1 95 ? 10.410 -2.032 8.604 1.00 94.75 95 ARG A N 1
ATOM 764 C CA . ARG A 1 95 ? 10.662 -3.290 7.897 1.00 94.75 95 ARG A CA 1
ATOM 765 C C . ARG A 1 95 ? 10.494 -3.207 6.381 1.00 94.75 95 ARG A C 1
ATOM 767 O O . ARG A 1 95 ? 11.291 -3.824 5.678 1.00 94.75 95 ARG A O 1
ATOM 774 N N . PHE A 1 96 ? 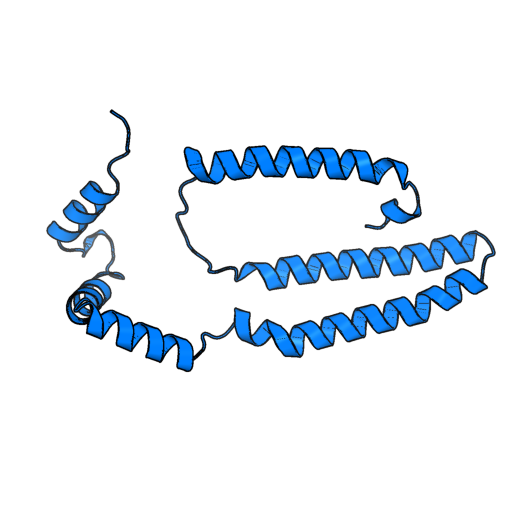9.459 -2.517 5.896 1.00 93.00 96 PHE A N 1
ATOM 775 C CA . PHE A 1 96 ? 9.017 -2.591 4.496 1.00 93.00 96 PHE A CA 1
ATOM 776 C C . PHE A 1 96 ? 9.219 -1.295 3.709 1.00 93.00 96 PHE A C 1
ATOM 778 O O . PHE A 1 96 ? 9.417 -1.354 2.500 1.00 93.00 96 PHE A O 1
ATOM 785 N N . LEU A 1 97 ? 9.216 -0.121 4.355 1.00 92.81 97 LEU A N 1
ATOM 786 C CA . LEU A 1 97 ? 9.419 1.149 3.644 1.00 92.81 97 LEU A CA 1
ATOM 787 C C . LEU A 1 97 ? 10.754 1.226 2.876 1.00 92.81 97 LEU A C 1
ATOM 789 O O . LEU A 1 97 ? 10.749 1.803 1.787 1.00 92.81 97 LEU A O 1
ATOM 793 N N . PRO A 1 98 ? 11.879 0.656 3.368 1.00 92.06 98 PRO A N 1
ATOM 794 C CA . PRO A 1 98 ? 13.136 0.664 2.622 1.00 92.06 98 PRO A CA 1
ATOM 795 C C . PRO A 1 98 ? 13.027 0.011 1.240 1.00 92.06 98 PRO A C 1
ATOM 797 O O . PRO A 1 98 ? 13.635 0.523 0.304 1.00 92.06 98 PRO A O 1
ATOM 800 N N . THR A 1 99 ? 12.216 -1.044 1.103 1.00 91.25 99 THR A N 1
ATOM 801 C CA . THR A 1 99 ? 12.003 -1.783 -0.153 1.00 91.25 99 THR A CA 1
ATOM 802 C C . THR A 1 99 ? 11.321 -0.937 -1.226 1.00 91.25 99 THR A C 1
ATOM 804 O O . THR A 1 99 ? 11.622 -1.084 -2.400 1.00 91.25 99 THR A O 1
ATOM 807 N N . PHE A 1 100 ? 10.440 -0.009 -0.843 1.00 89.69 100 PHE A N 1
ATOM 808 C CA . PHE A 1 100 ? 9.770 0.881 -1.802 1.00 89.69 100 PHE A CA 1
ATOM 809 C C . PHE A 1 100 ? 10.629 2.081 -2.220 1.00 89.69 100 PHE A C 1
ATOM 811 O O . PHE A 1 100 ? 10.295 2.766 -3.182 1.00 89.69 100 PHE A O 1
ATOM 818 N N . ARG A 1 101 ? 11.697 2.384 -1.471 1.00 87.62 101 ARG A N 1
ATOM 819 C CA . ARG A 1 101 ? 12.570 3.540 -1.729 1.00 87.62 101 ARG A CA 1
ATOM 820 C C . ARG A 1 101 ? 13.860 3.179 -2.445 1.00 87.62 101 ARG A C 1
ATOM 822 O O . ARG A 1 101 ? 14.398 4.021 -3.153 1.00 87.62 101 ARG A O 1
ATOM 829 N N . HIS A 1 102 ? 14.372 1.975 -2.222 1.00 90.19 102 HIS A N 1
ATOM 830 C CA . HIS A 1 102 ? 15.660 1.553 -2.751 1.00 90.19 102 HIS A CA 1
ATOM 831 C C . HIS A 1 102 ? 15.506 0.239 -3.494 1.00 90.19 102 HIS A C 1
ATOM 833 O O . HIS A 1 102 ? 14.885 -0.697 -2.990 1.00 90.19 102 HIS A O 1
ATOM 839 N N . TYR A 1 103 ? 16.133 0.173 -4.662 1.00 90.94 103 TYR A N 1
ATOM 840 C CA . TYR A 1 103 ? 16.274 -1.067 -5.400 1.00 90.94 103 TYR A CA 1
ATOM 841 C C . TYR A 1 103 ? 17.395 -1.920 -4.795 1.00 90.94 103 TYR A C 1
ATOM 843 O O . TYR A 1 103 ? 18.432 -1.399 -4.377 1.00 90.94 103 TYR A O 1
ATOM 851 N N . SER A 1 104 ? 17.181 -3.231 -4.717 1.00 93.81 104 SER A N 1
ATOM 852 C CA . SER A 1 104 ? 18.165 -4.175 -4.188 1.00 93.81 104 SER A CA 1
ATOM 853 C C . SER A 1 104 ? 19.334 -4.317 -5.162 1.00 93.81 104 SER A C 1
ATOM 855 O O . SER A 1 104 ? 19.140 -4.610 -6.338 1.00 93.81 104 SER A O 1
ATOM 857 N N . VAL A 1 105 ? 20.566 -4.168 -4.666 1.00 95.62 105 VAL A N 1
ATOM 858 C CA . VAL A 1 105 ? 21.776 -4.394 -5.481 1.00 95.62 105 VAL A CA 1
ATOM 859 C C . VAL A 1 105 ? 21.851 -5.843 -5.959 1.00 95.62 105 VAL A C 1
ATOM 861 O O . VAL A 1 105 ? 22.314 -6.100 -7.062 1.00 95.62 105 VAL A O 1
ATOM 864 N N . LYS A 1 106 ? 21.373 -6.792 -5.147 1.00 96.38 106 LYS A N 1
ATOM 865 C CA . LYS A 1 106 ? 21.330 -8.204 -5.532 1.00 96.38 106 LYS A CA 1
ATOM 866 C C . LYS A 1 106 ? 20.445 -8.404 -6.762 1.00 96.38 106 LYS A C 1
ATOM 868 O O . LYS A 1 106 ? 20.865 -9.069 -7.699 1.00 96.38 106 LYS A O 1
ATOM 873 N N . ASP A 1 107 ? 19.260 -7.803 -6.745 1.00 95.06 107 ASP A N 1
ATOM 874 C CA . ASP A 1 107 ? 18.284 -7.942 -7.824 1.00 95.06 107 ASP A CA 1
ATOM 875 C C . ASP A 1 107 ? 18.833 -7.257 -9.084 1.00 95.06 107 ASP A C 1
ATOM 877 O O . ASP A 1 107 ? 18.723 -7.800 -10.173 1.00 95.06 107 ASP A O 1
ATOM 881 N N . ALA A 1 108 ? 19.522 -6.115 -8.938 1.00 94.75 108 ALA A N 1
ATOM 882 C CA . ALA A 1 108 ? 20.190 -5.442 -10.055 1.00 94.75 108 ALA A CA 1
ATOM 883 C C . ALA A 1 108 ? 21.245 -6.334 -10.727 1.00 94.75 108 ALA A C 1
ATOM 885 O O . ALA A 1 108 ? 21.234 -6.472 -11.942 1.00 94.75 108 ALA A O 1
ATOM 886 N N . VAL A 1 109 ? 22.102 -6.996 -9.940 1.00 96.69 109 VAL A N 1
ATOM 887 C CA . VAL A 1 109 ? 23.112 -7.930 -10.470 1.00 96.69 109 VAL A CA 1
ATOM 888 C C . VAL A 1 109 ? 22.464 -9.119 -11.183 1.00 96.69 109 VAL A C 1
ATOM 890 O O . VAL A 1 109 ? 22.955 -9.549 -12.222 1.00 96.69 109 VAL A O 1
ATOM 893 N N . GLU A 1 110 ? 21.368 -9.650 -10.640 1.00 96.44 110 GLU A N 1
ATOM 894 C CA . GLU A 1 110 ? 20.632 -10.756 -11.260 1.00 96.44 110 GLU A CA 1
ATOM 895 C C . GLU A 1 110 ? 20.027 -10.350 -12.613 1.00 96.44 110 GLU A C 1
ATOM 897 O O . GLU A 1 110 ? 20.123 -11.110 -13.576 1.00 96.44 110 GLU A O 1
ATOM 902 N N . HIS A 1 111 ? 19.475 -9.138 -12.719 1.00 92.94 111 HIS A N 1
ATOM 903 C CA . HIS A 1 111 ? 18.995 -8.604 -13.995 1.00 92.94 111 HIS A CA 1
ATOM 904 C C . HIS A 1 111 ? 20.132 -8.345 -14.989 1.00 92.94 111 HIS A C 1
ATOM 906 O O . HIS A 1 111 ? 20.008 -8.728 -16.149 1.00 92.94 111 HIS A O 1
ATOM 912 N N . ASP A 1 112 ? 21.265 -7.793 -14.546 1.00 94.50 112 ASP A N 1
ATOM 913 C CA . ASP A 1 112 ? 22.434 -7.583 -15.411 1.00 94.50 112 ASP A CA 1
ATOM 914 C C . ASP A 1 112 ? 22.960 -8.915 -15.991 1.00 94.50 112 ASP A C 1
ATOM 916 O O . ASP A 1 112 ? 23.374 -8.996 -17.152 1.00 94.50 112 ASP A O 1
ATOM 920 N N . GLU A 1 113 ? 22.945 -9.991 -15.194 1.00 95.56 113 GLU A N 1
ATOM 921 C CA . GLU A 1 113 ? 23.334 -11.329 -15.649 1.00 95.56 113 GLU A CA 1
ATOM 922 C C . GLU A 1 113 ? 22.332 -11.906 -16.661 1.00 95.56 113 GLU A C 1
ATOM 924 O O . GLU A 1 113 ? 22.739 -12.521 -17.651 1.00 95.56 113 GLU A O 1
ATOM 929 N N . GLN A 1 114 ? 21.032 -11.678 -16.456 1.00 94.69 114 GLN A N 1
ATOM 930 C CA . GLN A 1 114 ? 19.991 -12.057 -17.413 1.00 94.69 114 GLN A CA 1
ATOM 931 C C . GLN A 1 114 ? 20.173 -11.332 -18.752 1.00 94.69 114 GLN A C 1
ATOM 933 O O . GLN A 1 114 ? 20.273 -12.004 -19.779 1.00 94.69 114 GLN A O 1
ATOM 938 N N . ASP A 1 115 ? 20.321 -10.007 -18.750 1.00 93.12 115 ASP A N 1
ATOM 939 C CA . ASP A 1 115 ? 20.547 -9.198 -19.958 1.00 93.12 115 ASP A CA 1
ATOM 940 C C . ASP A 1 115 ? 21.774 -9.675 -20.745 1.00 93.12 115 ASP A C 1
ATOM 942 O O . ASP A 1 115 ? 21.773 -9.735 -21.981 1.00 93.12 115 ASP A O 1
ATOM 946 N N . ARG A 1 116 ? 22.834 -10.070 -20.030 1.00 92.44 116 ARG A N 1
ATOM 947 C CA . ARG A 1 116 ? 24.033 -10.651 -20.638 1.00 92.44 116 ARG A CA 1
ATOM 948 C C . ARG A 1 116 ? 23.758 -12.008 -21.279 1.00 92.44 116 ARG A C 1
ATOM 950 O O . ARG A 1 116 ? 24.261 -12.267 -22.371 1.00 92.44 116 ARG A O 1
ATOM 957 N N . ASN A 1 117 ? 22.989 -12.868 -20.618 1.00 93.88 117 ASN A N 1
ATOM 958 C CA . ASN A 1 117 ? 22.647 -14.198 -21.124 1.00 93.88 117 ASN A CA 1
ATOM 959 C C . ASN A 1 117 ? 21.733 -14.131 -22.355 1.00 93.88 117 ASN A C 1
ATOM 961 O O . ASN A 1 117 ? 21.888 -14.942 -23.268 1.00 93.88 117 ASN A O 1
ATOM 965 N N . PHE A 1 118 ? 20.827 -13.153 -22.406 1.00 93.69 118 PHE A N 1
ATOM 966 C CA . PHE A 1 118 ? 19.982 -12.892 -23.573 1.00 93.69 118 PHE A CA 1
ATOM 967 C C . PHE A 1 118 ? 20.708 -12.125 -24.690 1.00 93.69 118 PHE A C 1
ATOM 969 O O . PHE A 1 118 ? 20.217 -12.073 -25.815 1.00 93.69 118 PHE A O 1
ATOM 976 N N . GLY A 1 119 ? 21.899 -11.579 -24.418 1.00 90.94 119 GLY A N 1
ATOM 977 C CA . GLY A 1 119 ? 22.678 -10.807 -25.389 1.00 90.94 119 GLY A CA 1
ATOM 978 C C . GLY A 1 119 ? 22.112 -9.409 -25.661 1.00 90.94 119 GLY A C 1
ATOM 979 O O . GLY A 1 119 ? 22.471 -8.791 -26.660 1.00 90.94 119 GLY A O 1
ATOM 980 N N . GLU A 1 120 ? 21.245 -8.897 -24.786 1.00 90.69 120 GLU A N 1
ATOM 981 C CA . GLU A 1 120 ? 20.547 -7.614 -24.960 1.00 90.69 120 GLU A CA 1
ATOM 982 C C . GLU A 1 120 ? 21.340 -6.421 -24.409 1.00 90.69 120 GLU A C 1
ATOM 984 O O . GLU A 1 120 ? 21.033 -5.268 -24.710 1.00 90.69 120 GLU A O 1
ATOM 989 N N . MET A 1 121 ? 22.408 -6.679 -23.651 1.00 88.12 121 MET A N 1
ATOM 990 C CA . MET A 1 121 ? 23.140 -5.639 -22.927 1.00 88.12 121 MET A CA 1
ATOM 991 C C . MET A 1 121 ? 23.692 -4.515 -23.824 1.00 88.12 121 MET A C 1
ATOM 993 O O . MET A 1 121 ? 23.580 -3.340 -23.480 1.00 88.12 121 MET A O 1
ATOM 997 N N . GLU A 1 122 ? 24.252 -4.842 -24.993 1.00 87.94 122 GLU A N 1
ATOM 998 C CA . GLU A 1 122 ? 24.790 -3.835 -25.924 1.00 87.94 122 GLU A CA 1
ATOM 999 C C . GLU A 1 122 ? 23.678 -2.954 -26.521 1.00 87.94 122 GLU A C 1
ATOM 1001 O O . GLU A 1 122 ? 23.825 -1.733 -26.619 1.00 87.94 122 GLU A O 1
ATOM 1006 N N . ILE A 1 123 ? 22.533 -3.563 -26.843 1.00 88.00 123 ILE A N 1
ATOM 1007 C CA . ILE A 1 123 ? 21.349 -2.875 -27.369 1.00 88.00 123 ILE A CA 1
ATOM 1008 C C . ILE A 1 123 ? 20.775 -1.934 -26.302 1.00 88.00 123 ILE A C 1
ATOM 1010 O O . ILE A 1 123 ? 20.472 -0.774 -26.592 1.00 88.00 123 ILE A O 1
ATOM 1014 N N . ASN A 1 124 ? 20.682 -2.402 -25.054 1.00 89.31 124 ASN A N 1
ATOM 1015 C CA . ASN A 1 124 ? 20.196 -1.614 -23.923 1.00 89.31 124 ASN A CA 1
ATOM 1016 C C . ASN A 1 124 ? 21.095 -0.397 -23.656 1.00 89.31 124 ASN A C 1
ATOM 1018 O O . ASN A 1 124 ? 20.585 0.711 -23.462 1.00 89.31 124 ASN A O 1
ATOM 1022 N N . CYS A 1 125 ? 22.421 -0.555 -23.725 1.00 88.81 125 CYS A N 1
ATOM 1023 C CA . CYS A 1 125 ? 23.363 0.558 -23.587 1.00 88.81 125 CYS A CA 1
ATOM 1024 C C . CYS A 1 125 ? 23.208 1.615 -24.692 1.00 88.81 125 CYS A C 1
ATOM 1026 O O . CYS A 1 125 ? 23.207 2.814 -24.397 1.00 88.81 125 CYS A O 1
ATOM 1028 N N . GLU A 1 126 ? 23.054 1.200 -25.952 1.00 88.81 126 GLU A N 1
ATOM 1029 C CA . GLU A 1 126 ? 22.856 2.141 -27.060 1.00 88.81 126 GLU A CA 1
ATOM 1030 C C . GLU A 1 126 ? 21.513 2.879 -26.939 1.00 88.81 126 GLU A C 1
ATOM 1032 O O . GLU A 1 126 ? 21.458 4.103 -27.087 1.00 88.81 126 GLU A O 1
ATOM 1037 N N . ASN A 1 127 ? 20.444 2.168 -26.568 1.00 88.38 127 ASN A N 1
ATOM 1038 C CA . ASN A 1 127 ? 19.137 2.768 -26.297 1.00 88.38 127 ASN A CA 1
ATOM 1039 C C . ASN A 1 127 ? 19.206 3.795 -25.157 1.00 88.38 127 ASN A C 1
ATOM 1041 O O . ASN A 1 127 ? 18.664 4.896 -25.281 1.00 88.38 127 ASN A O 1
ATOM 1045 N N . ALA A 1 128 ? 19.915 3.482 -24.068 1.00 90.31 128 ALA A N 1
ATOM 1046 C CA . ALA A 1 128 ? 20.085 4.385 -22.931 1.00 90.31 128 ALA A CA 1
ATOM 1047 C C . ALA A 1 128 ? 20.786 5.699 -23.319 1.00 90.31 128 ALA A C 1
ATOM 1049 O O . ALA A 1 128 ? 20.446 6.758 -22.786 1.00 90.31 128 ALA A O 1
ATOM 1050 N N . ARG A 1 129 ? 21.709 5.661 -24.291 1.00 87.81 129 ARG A N 1
ATOM 1051 C CA . ARG A 1 129 ? 22.431 6.846 -24.782 1.00 87.81 129 ARG A CA 1
ATOM 1052 C C . ARG A 1 129 ? 21.504 7.898 -25.398 1.00 87.81 129 ARG A C 1
ATOM 1054 O O . ARG A 1 129 ? 21.782 9.089 -25.283 1.00 87.81 129 ARG A O 1
ATOM 1061 N N . ILE A 1 130 ? 20.411 7.470 -26.032 1.00 87.81 130 ILE A N 1
ATOM 1062 C CA . ILE A 1 130 ? 19.462 8.349 -26.741 1.00 87.81 130 ILE A CA 1
ATOM 1063 C C . ILE A 1 130 ? 18.110 8.515 -26.023 1.00 87.81 130 ILE A C 1
ATOM 1065 O O . ILE A 1 130 ? 17.310 9.376 -26.404 1.00 87.81 130 ILE A O 1
ATOM 1069 N N . ALA A 1 131 ? 17.852 7.728 -24.970 1.00 87.94 131 ALA A N 1
ATOM 1070 C CA . ALA A 1 131 ? 16.566 7.666 -24.270 1.00 87.94 131 ALA A CA 1
ATOM 1071 C C . ALA A 1 131 ? 16.107 9.017 -23.696 1.00 87.94 131 ALA A C 1
ATOM 1073 O O . ALA A 1 131 ? 14.925 9.349 -23.780 1.00 87.94 131 ALA A O 1
ATOM 1074 N N . TYR A 1 132 ? 17.042 9.809 -23.162 1.00 88.38 132 TYR A N 1
ATOM 1075 C CA . TYR A 1 132 ? 16.762 11.102 -22.523 1.00 88.38 132 TYR A CA 1
ATOM 1076 C C . TYR A 1 132 ? 17.059 12.314 -23.417 1.00 88.38 132 TYR A C 1
ATOM 1078 O O . TYR A 1 132 ? 17.021 13.455 -22.951 1.00 88.38 132 TYR A O 1
ATOM 1086 N N . CYS A 1 133 ? 17.350 12.101 -24.704 1.00 87.69 133 CYS A N 1
ATOM 1087 C CA . CYS A 1 133 ? 17.449 13.201 -25.656 1.00 87.69 133 CYS A CA 1
ATOM 1088 C C . CYS A 1 133 ? 16.084 13.879 -25.823 1.00 87.69 133 CYS A C 1
ATOM 1090 O O . CYS A 1 133 ? 15.044 13.220 -25.847 1.00 87.69 133 CYS A O 1
ATOM 1092 N N . GLN A 1 134 ? 16.089 15.205 -25.986 1.00 87.62 134 GLN A N 1
ATOM 1093 C CA . GLN A 1 134 ? 14.866 15.932 -26.322 1.00 87.62 134 GLN A CA 1
ATOM 1094 C C . GLN A 1 134 ? 14.266 15.371 -27.622 1.00 87.62 134 GLN A C 1
ATOM 1096 O O . GLN A 1 134 ? 15.033 14.989 -28.510 1.00 87.62 134 GLN A O 1
ATOM 1101 N N . PRO A 1 135 ? 12.930 15.369 -27.785 1.00 83.69 135 PRO A N 1
ATOM 1102 C CA . PRO A 1 135 ? 12.287 14.809 -28.976 1.00 83.69 135 PRO A CA 1
ATOM 1103 C C . PRO A 1 135 ? 12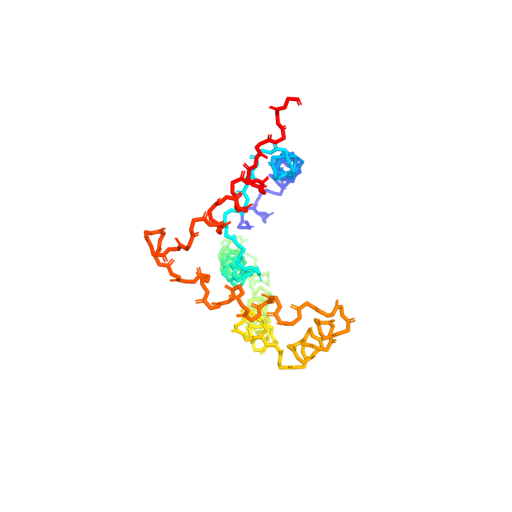.837 15.362 -30.301 1.00 83.69 135 PRO A C 1
ATOM 1105 O O . PRO A 1 135 ? 12.900 14.652 -31.295 1.00 83.69 135 PRO A O 1
ATOM 1108 N N . THR A 1 136 ? 13.298 16.614 -30.313 1.00 84.62 136 THR A N 1
ATOM 1109 C CA . THR A 1 136 ? 13.885 17.288 -31.483 1.00 84.62 136 THR A CA 1
ATOM 1110 C C . THR A 1 136 ? 15.321 16.869 -31.809 1.00 84.62 136 THR A C 1
ATOM 1112 O O . THR A 1 136 ? 15.793 17.141 -32.908 1.00 84.62 136 THR A O 1
ATOM 1115 N N . LEU A 1 137 ? 16.023 16.235 -30.867 1.00 84.00 137 LEU A N 1
ATOM 1116 C CA . LEU A 1 137 ? 17.417 15.798 -30.992 1.00 84.00 137 LEU A CA 1
ATOM 1117 C C . LEU A 1 137 ? 17.542 14.284 -31.222 1.00 84.00 137 LEU A C 1
ATOM 1119 O O . LEU A 1 137 ? 18.654 13.786 -31.388 1.00 84.00 137 LEU A O 1
ATOM 1123 N N . GLN A 1 138 ? 16.429 13.542 -31.211 1.00 78.56 138 GLN A N 1
ATOM 1124 C CA . GLN A 1 138 ? 16.442 12.100 -31.447 1.00 78.56 138 GLN A CA 1
ATOM 1125 C C . GLN A 1 138 ? 16.660 11.781 -32.934 1.00 78.56 138 GLN A C 1
ATOM 1127 O O . GLN A 1 138 ? 16.097 12.454 -33.803 1.00 78.56 138 GLN A O 1
ATOM 1132 N N . PRO A 1 139 ? 17.459 10.746 -33.254 1.00 77.12 139 PRO A N 1
ATOM 1133 C CA . PRO A 1 139 ? 17.702 10.362 -34.635 1.00 77.12 139 PRO A CA 1
ATOM 1134 C C . PRO A 1 139 ? 16.394 9.910 -35.318 1.00 77.12 139 PRO A C 1
ATOM 1136 O O . PRO A 1 139 ? 15.572 9.247 -34.677 1.00 77.12 139 PRO A O 1
ATOM 1139 N N . PRO A 1 140 ? 16.201 10.188 -36.624 1.00 67.81 140 PRO A N 1
ATOM 1140 C CA . PRO A 1 140 ? 14.957 9.888 -37.348 1.00 67.81 140 PRO A CA 1
ATOM 1141 C C . PRO A 1 140 ? 14.508 8.420 -37.245 1.00 67.81 140 PRO A C 1
ATOM 1143 O O . PRO A 1 140 ? 13.317 8.130 -37.152 1.00 67.81 140 PRO A O 1
ATOM 1146 N N . ASN A 1 141 ? 15.469 7.493 -37.190 1.00 64.31 141 ASN A N 1
ATOM 1147 C CA . ASN A 1 141 ? 15.219 6.051 -37.101 1.00 64.31 141 ASN A CA 1
ATOM 1148 C C . ASN A 1 141 ? 14.592 5.627 -35.759 1.00 64.31 141 ASN A C 1
ATOM 1150 O O . ASN A 1 141 ? 13.857 4.643 -35.708 1.00 64.31 141 ASN A O 1
ATOM 1154 N N . PHE A 1 142 ? 14.838 6.371 -34.675 1.00 62.06 142 PHE A N 1
ATOM 1155 C CA . PHE A 1 142 ? 14.287 6.064 -33.353 1.00 62.06 142 PHE A CA 1
ATOM 1156 C C . PHE A 1 142 ? 12.803 6.447 -33.249 1.00 62.06 142 PHE A C 1
ATOM 1158 O O . PHE A 1 142 ? 12.010 5.703 -32.673 1.00 62.06 142 PHE A O 1
ATOM 1165 N N . MET A 1 143 ? 12.400 7.561 -33.877 1.00 56.81 143 MET A N 1
ATOM 1166 C CA . MET A 1 143 ? 10.985 7.944 -33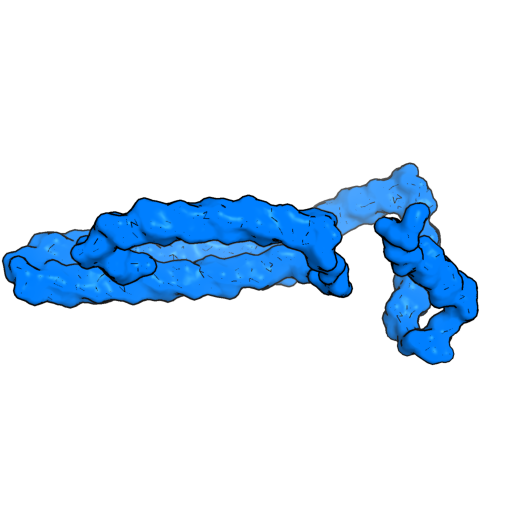.962 1.00 56.81 143 MET A CA 1
ATOM 1167 C C . MET A 1 143 ? 10.170 6.958 -34.808 1.00 56.81 143 MET A C 1
ATOM 1169 O O . MET A 1 143 ? 9.046 6.642 -34.432 1.00 56.81 143 MET A O 1
ATOM 1173 N N . ALA A 1 144 ? 10.747 6.428 -35.895 1.00 55.84 144 ALA A N 1
ATOM 1174 C CA . ALA A 1 144 ? 10.105 5.419 -36.743 1.00 55.84 144 ALA A CA 1
ATOM 1175 C C . ALA A 1 144 ? 9.912 4.061 -36.030 1.00 55.84 144 ALA A C 1
ATOM 1177 O O . ALA A 1 144 ? 8.905 3.384 -36.233 1.00 55.84 144 ALA A O 1
ATOM 1178 N N . SER A 1 145 ? 10.852 3.667 -35.162 1.00 57.06 145 SER A N 1
ATOM 1179 C CA . SER A 1 145 ? 10.731 2.462 -34.326 1.00 57.06 145 SER A CA 1
ATOM 1180 C C . SER A 1 145 ? 9.628 2.608 -33.269 1.00 57.06 145 SER A C 1
ATOM 1182 O O . SER A 1 145 ? 8.753 1.746 -33.159 1.00 57.06 145 SER A O 1
ATOM 1184 N N . LYS A 1 146 ? 9.583 3.749 -32.560 1.00 56.97 146 LYS A N 1
ATOM 1185 C CA . LYS A 1 146 ? 8.492 4.048 -31.619 1.00 56.97 146 LYS A CA 1
ATOM 1186 C C . LYS A 1 146 ? 7.134 4.122 -32.309 1.00 56.97 146 LYS A C 1
ATOM 1188 O O . LYS A 1 146 ? 6.197 3.524 -31.807 1.00 56.97 146 LYS A O 1
ATOM 1193 N N . SER A 1 147 ? 7.013 4.772 -33.469 1.00 51.22 147 SER A N 1
ATOM 1194 C CA . SER A 1 147 ? 5.733 4.846 -34.190 1.00 51.22 147 SER A CA 1
ATOM 1195 C C . SER A 1 147 ? 5.250 3.496 -34.728 1.00 51.22 147 SER A C 1
ATOM 1197 O O . SER A 1 147 ? 4.050 3.323 -34.913 1.00 51.22 147 SER A O 1
ATOM 1199 N N . THR A 1 148 ? 6.158 2.540 -34.952 1.00 45.69 148 THR A N 1
ATOM 1200 C CA . THR A 1 148 ? 5.810 1.158 -35.322 1.00 45.69 148 THR A CA 1
ATOM 1201 C C . THR A 1 148 ? 5.344 0.352 -34.103 1.00 45.69 148 THR A C 1
ATOM 1203 O O . THR A 1 148 ? 4.414 -0.437 -34.217 1.00 45.69 148 THR A O 1
ATOM 1206 N N . SER A 1 149 ? 5.935 0.595 -32.927 1.00 50.12 149 SER A N 1
ATOM 1207 C CA . SER A 1 149 ? 5.514 0.001 -31.646 1.00 50.12 149 SER A CA 1
ATOM 1208 C C . SER A 1 149 ? 4.197 0.598 -31.116 1.00 50.12 149 SER A C 1
ATOM 1210 O O . SER A 1 149 ? 3.385 -0.102 -30.524 1.00 50.12 149 SER A O 1
ATOM 1212 N N . SER A 1 150 ? 3.944 1.881 -31.394 1.00 46.53 150 SER A N 1
ATOM 1213 C CA . SER A 1 150 ? 2.726 2.614 -31.020 1.00 46.53 150 SER A CA 1
ATOM 1214 C C . SER A 1 150 ? 1.617 2.564 -32.080 1.00 46.53 150 SER A C 1
ATOM 1216 O O . SER A 1 150 ? 0.707 3.396 -32.036 1.00 46.53 150 SER A O 1
ATOM 1218 N N . GLN A 1 151 ? 1.674 1.656 -33.065 1.00 38.53 151 GLN A N 1
ATOM 1219 C CA . GLN A 1 151 ? 0.527 1.487 -33.959 1.00 38.53 151 GLN A CA 1
ATOM 1220 C C . GLN A 1 151 ? -0.666 0.986 -33.138 1.00 38.53 151 GLN A C 1
ATOM 1222 O O . GLN A 1 151 ? -0.540 -0.036 -32.461 1.00 38.53 151 GLN A O 1
ATOM 1227 N N . PRO A 1 152 ? -1.823 1.672 -33.170 1.00 43.94 152 PRO A N 1
ATOM 1228 C CA . PRO A 1 152 ? -3.004 1.150 -32.515 1.00 43.94 152 PRO A CA 1
ATOM 1229 C C . PRO A 1 152 ? -3.355 -0.183 -33.177 1.00 43.94 152 PRO A C 1
ATOM 1231 O O . PRO A 1 152 ? -3.429 -0.270 -34.404 1.00 43.94 152 PRO A O 1
ATOM 1234 N N . LEU A 1 153 ? -3.591 -1.209 -32.359 1.00 49.75 153 LEU A N 1
ATOM 1235 C CA . LEU A 1 153 ? -4.253 -2.457 -32.745 1.00 49.75 153 LEU A CA 1
ATOM 1236 C C . LEU A 1 153 ? -5.716 -2.156 -33.120 1.00 49.75 153 LEU A C 1
ATOM 1238 O O . LEU A 1 153 ? -6.650 -2.556 -32.437 1.00 49.75 153 LEU A O 1
ATOM 1242 N N . VAL A 1 154 ? -5.921 -1.385 -34.188 1.00 50.50 154 VAL A N 1
ATOM 1243 C CA . VAL A 1 154 ? -7.219 -1.177 -34.828 1.00 50.50 154 VAL A CA 1
ATOM 1244 C C . VAL A 1 154 ? -7.015 -1.098 -36.338 1.00 50.50 154 VAL A C 1
ATOM 1246 O O . VAL A 1 154 ? -6.912 -0.020 -36.928 1.00 50.50 154 VAL A O 1
ATOM 1249 N N . SER A 1 155 ? -6.968 -2.268 -36.968 1.00 37.47 155 SER A N 1
ATOM 1250 C CA . SER A 1 155 ? -7.874 -2.686 -38.053 1.00 37.47 155 SER A CA 1
ATOM 1251 C C . SER A 1 155 ? -7.668 -4.167 -38.334 1.00 37.47 155 SER A C 1
ATOM 1253 O O . SER A 1 155 ? -6.503 -4.557 -38.563 1.00 37.47 155 SER A O 1
#